Protein AF-A0A0G0N667-F1 (afdb_monomer_lite)

Radius of gyration: 18.75 Å; chains: 1; bounding box: 50×45×51 Å

Sequence (183 aa):
MKKSKLILIVFSSFTLFQFLLISKNQIPLSIDEAERYLSAKTINTNGNSLFPVPTFYLIPFSLSNNTIYQARIPQLLAGLFLLLTMWLLMQKMAGKILKEKLIFIYLALIIVISPWLQSLILFHLPETLSLIFFCLAIIILIKITEDSDNKKHWILLEISMLLFAFSSWPGLIVSFIFPIFIF

Secondary structure (DSSP, 8-state):
-HHHHHHHHHHHHHHHHHHHHHHHTTPPPPHHHHHHHHHHHHHHHHS--SS---GGGTHHHHHS---THHHHHHHHHHHHHHHHHHHHHHHHHS-SSHHHHHHHHHHHHHHHH-HHHHHHHHH-HHHHHHHHHHHHHHHHHHHHHH--TTHHHHHHHHHHHHHHHHHH-THHHHHHHGGGG--

pLDDT: mean 74.78, std 10.24, range [42.66, 93.25]

Organism: NCBI:txid1618551

Structure (mmCIF, N/CA/C/O backbone):
data_AF-A0A0G0N667-F1
#
_entry.id   AF-A0A0G0N667-F1
#
loop_
_atom_site.group_PDB
_atom_site.id
_atom_site.type_symbol
_atom_site.label_atom_id
_atom_site.label_alt_id
_atom_site.label_comp_id
_atom_site.label_asym_id
_atom_site.label_entity_id
_atom_site.label_seq_id
_atom_site.pdbx_PDB_ins_code
_atom_site.Cartn_x
_atom_site.Cartn_y
_atom_site.Cartn_z
_atom_site.occupancy
_atom_site.B_iso_or_equiv
_atom_site.auth_seq_id
_atom_site.auth_comp_id
_atom_site.auth_asym_id
_atom_site.auth_atom_id
_atom_site.pdbx_PDB_model_num
ATOM 1 N N . MET A 1 1 ? -11.903 -19.553 11.935 1.00 48.66 1 MET A N 1
ATOM 2 C CA . MET A 1 1 ? -10.494 -19.341 11.520 1.00 48.66 1 MET A CA 1
ATOM 3 C C . MET A 1 1 ? -10.126 -19.839 10.112 1.00 48.66 1 MET A C 1
ATOM 5 O O . MET A 1 1 ? -9.205 -19.267 9.552 1.00 48.66 1 MET A O 1
ATOM 9 N N . LYS A 1 2 ? -10.791 -20.837 9.492 1.00 55.47 2 LYS A N 1
ATOM 10 C CA . LYS A 1 2 ? -10.379 -21.357 8.159 1.00 55.47 2 LYS A CA 1
ATOM 11 C C . LYS A 1 2 ? -10.790 -20.500 6.939 1.00 55.47 2 LYS A C 1
ATOM 13 O O . LYS A 1 2 ? -10.027 -20.419 5.988 1.00 55.47 2 LYS A O 1
ATOM 18 N N . LYS A 1 3 ? -11.943 -19.816 6.967 1.00 56.75 3 LYS A N 1
ATOM 19 C CA . LYS A 1 3 ? -12.452 -19.048 5.805 1.00 56.75 3 LYS A CA 1
ATOM 20 C C . LYS A 1 3 ? -11.675 -17.754 5.517 1.00 56.75 3 LYS A C 1
ATOM 22 O O . LYS A 1 3 ? -11.521 -17.380 4.368 1.00 56.75 3 LYS A O 1
ATOM 27 N N . SER A 1 4 ? -11.150 -17.096 6.548 1.00 56.06 4 SER A N 1
ATOM 28 C CA . SER A 1 4 ? -10.515 -15.780 6.420 1.00 56.06 4 SER A CA 1
ATOM 29 C C . SER A 1 4 ? -9.116 -15.853 5.780 1.00 56.06 4 SER A C 1
ATOM 31 O O . SER A 1 4 ? -8.760 -15.005 4.971 1.00 56.06 4 SER A O 1
ATOM 33 N N . LYS A 1 5 ? -8.356 -16.923 6.060 1.00 65.69 5 LYS A N 1
ATOM 34 C CA . LYS A 1 5 ? -7.072 -17.210 5.395 1.00 65.69 5 LYS A CA 1
ATOM 35 C C . LYS A 1 5 ? -7.247 -17.597 3.924 1.00 65.69 5 LYS A C 1
ATOM 37 O O . LYS A 1 5 ? -6.451 -17.178 3.097 1.00 65.69 5 LYS A O 1
ATOM 42 N N . LEU A 1 6 ? -8.292 -18.367 3.604 1.00 68.88 6 LEU A N 1
ATOM 43 C CA . LEU A 1 6 ? -8.607 -18.759 2.226 1.00 68.88 6 LEU A CA 1
ATOM 44 C C . LEU A 1 6 ? -8.848 -17.526 1.346 1.00 68.88 6 LEU A C 1
ATOM 46 O O . LEU A 1 6 ? -8.341 -17.451 0.238 1.00 68.88 6 LEU A O 1
ATOM 50 N N . ILE A 1 7 ? -9.576 -16.546 1.878 1.00 66.25 7 ILE A N 1
ATOM 51 C CA . ILE A 1 7 ? -9.898 -15.296 1.192 1.00 66.25 7 ILE A CA 1
ATOM 52 C C . ILE A 1 7 ? -8.625 -14.501 0.867 1.00 66.25 7 ILE A C 1
ATOM 54 O O . ILE A 1 7 ? -8.430 -14.126 -0.283 1.00 66.25 7 ILE A O 1
ATOM 58 N N . LEU A 1 8 ? -7.709 -14.346 1.831 1.00 66.88 8 LEU A N 1
ATOM 59 C CA . LEU A 1 8 ? -6.407 -13.709 1.592 1.00 66.88 8 LEU A CA 1
ATOM 60 C C . LEU A 1 8 ? -5.617 -14.427 0.481 1.00 66.88 8 LEU A C 1
ATOM 62 O O . LEU A 1 8 ? -5.100 -13.775 -0.417 1.00 66.88 8 LEU A O 1
ATOM 66 N N . ILE A 1 9 ? -5.572 -15.765 0.504 1.00 75.12 9 ILE A N 1
ATOM 67 C CA . ILE A 1 9 ? -4.860 -16.574 -0.502 1.00 75.12 9 ILE A CA 1
ATOM 68 C C . ILE A 1 9 ? -5.478 -16.403 -1.897 1.00 75.12 9 ILE A C 1
ATOM 70 O O . ILE A 1 9 ? -4.755 -16.212 -2.878 1.00 75.12 9 ILE A O 1
ATOM 74 N N . VAL A 1 10 ? -6.809 -16.446 -2.003 1.00 72.38 10 VAL A N 1
ATOM 75 C CA . VAL A 1 10 ? -7.524 -16.236 -3.273 1.00 72.38 10 VAL A CA 1
ATOM 76 C C . VAL A 1 10 ? -7.261 -14.827 -3.813 1.00 72.38 10 VAL A C 1
ATOM 78 O O . VAL A 1 10 ? -7.052 -14.659 -5.011 1.00 72.38 10 VAL A O 1
ATOM 81 N N . PHE A 1 11 ? -7.168 -13.816 -2.950 1.00 69.94 11 PHE A N 1
ATOM 82 C CA . PHE A 1 11 ? -6.841 -12.463 -3.397 1.00 69.94 11 PHE A CA 1
ATOM 83 C C . PHE A 1 11 ? -5.397 -12.295 -3.828 1.00 69.94 11 PHE A C 1
ATOM 85 O O . PHE A 1 11 ? -5.160 -11.749 -4.901 1.00 69.94 11 PHE A O 1
ATOM 92 N N . SER A 1 12 ? -4.441 -12.770 -3.029 1.00 69.44 12 SER A N 1
ATOM 93 C CA . SER A 1 12 ? -3.024 -12.694 -3.385 1.00 69.44 12 SER A CA 1
ATOM 94 C C . SER A 1 12 ? -2.738 -13.437 -4.689 1.00 69.44 12 SER A C 1
ATOM 96 O O . SER A 1 12 ? -1.915 -12.992 -5.481 1.00 69.44 12 SER A O 1
ATOM 98 N N . SER A 1 13 ? -3.437 -14.546 -4.946 1.00 73.00 13 SER A N 1
ATOM 99 C CA . SER A 1 13 ? -3.327 -15.264 -6.220 1.00 73.00 13 SER A CA 1
ATOM 100 C C . SER A 1 13 ? -3.997 -14.522 -7.379 1.00 73.00 13 SER A C 1
ATOM 102 O O . SER A 1 13 ? -3.418 -14.479 -8.461 1.00 73.00 13 SER A O 1
ATOM 104 N N . PHE A 1 14 ? -5.150 -13.876 -7.172 1.00 75.25 14 PHE A N 1
ATOM 105 C CA . PHE A 1 14 ? -5.792 -13.054 -8.203 1.00 75.25 14 PHE A CA 1
ATOM 106 C C . PHE A 1 14 ? -4.948 -11.830 -8.587 1.00 75.25 14 PHE A C 1
ATOM 108 O O . PHE A 1 14 ? -4.744 -11.583 -9.775 1.00 75.25 14 PHE A O 1
ATOM 115 N N . THR A 1 15 ? -4.402 -11.090 -7.616 1.00 68.31 15 THR A N 1
ATOM 116 C CA . THR A 1 15 ? -3.518 -9.947 -7.901 1.00 68.31 15 THR A CA 1
ATOM 117 C C . THR A 1 15 ? -2.225 -10.382 -8.574 1.00 68.31 15 THR A C 1
ATOM 119 O O . THR A 1 15 ? -1.786 -9.733 -9.521 1.00 68.31 15 THR A O 1
ATOM 122 N N . LEU A 1 16 ? -1.649 -11.510 -8.155 1.00 73.94 16 LEU A N 1
ATOM 123 C CA . LEU A 1 16 ? -0.480 -12.088 -8.811 1.00 73.94 16 LEU A CA 1
ATOM 124 C C . LEU A 1 16 ? -0.794 -12.512 -10.254 1.00 73.94 16 LEU A C 1
ATOM 126 O O . LEU A 1 16 ? 0.003 -12.257 -11.151 1.00 73.94 16 LEU A O 1
ATOM 130 N N . PHE A 1 17 ? -1.968 -13.091 -10.510 1.00 74.19 17 PHE A N 1
ATOM 131 C CA . PHE A 1 17 ? -2.396 -13.446 -11.862 1.00 74.19 17 PHE A CA 1
ATOM 132 C C . PHE A 1 17 ? -2.595 -12.211 -12.754 1.00 74.19 17 PHE A C 1
ATOM 134 O O . PHE A 1 17 ? -2.103 -12.188 -13.881 1.00 74.19 17 PHE A O 1
ATOM 141 N N . GLN A 1 18 ? -3.235 -11.156 -12.240 1.00 67.62 18 GLN A N 1
ATOM 142 C CA . GLN A 1 18 ? -3.375 -9.876 -12.947 1.00 67.62 18 GLN A CA 1
ATOM 143 C C . GLN A 1 18 ? -2.013 -9.244 -13.247 1.00 67.62 18 GLN A C 1
ATOM 145 O O . GLN A 1 18 ? -1.753 -8.835 -14.376 1.00 67.62 18 GLN A O 1
ATOM 150 N N . PHE A 1 19 ? -1.103 -9.239 -12.272 1.00 70.06 19 PHE A N 1
ATOM 151 C CA . PHE A 1 19 ? 0.265 -8.767 -12.462 1.00 70.06 19 PHE A CA 1
ATOM 152 C C . PHE A 1 19 ? 0.999 -9.545 -13.558 1.00 70.06 19 PHE A C 1
ATOM 154 O O . PHE A 1 19 ? 1.661 -8.943 -14.405 1.00 70.06 19 PHE A O 1
ATOM 161 N N . LEU A 1 20 ? 0.869 -10.875 -13.575 1.00 70.19 20 LEU A N 1
ATOM 162 C CA . LEU A 1 20 ? 1.474 -11.723 -14.602 1.00 70.19 20 LEU A CA 1
ATOM 163 C C . LEU A 1 20 ? 0.880 -11.454 -15.989 1.00 70.19 20 LEU A C 1
ATOM 165 O O . LEU A 1 20 ? 1.634 -11.418 -16.960 1.00 70.19 20 LEU A O 1
ATOM 169 N N . LEU A 1 21 ? -0.433 -11.224 -16.096 1.00 67.88 21 LEU A N 1
ATOM 170 C CA . LEU A 1 21 ? -1.088 -10.852 -17.356 1.00 67.88 21 LEU A CA 1
ATOM 171 C C . LEU A 1 21 ? -0.626 -9.481 -17.863 1.00 67.88 21 LEU A C 1
ATOM 173 O O . LEU A 1 21 ? -0.252 -9.351 -19.027 1.00 67.88 21 LEU A O 1
ATOM 177 N N . ILE A 1 22 ? -0.596 -8.477 -16.985 1.00 65.00 22 ILE A N 1
ATOM 178 C CA . ILE A 1 22 ? -0.124 -7.116 -17.287 1.00 65.00 22 ILE A CA 1
ATOM 179 C C . ILE A 1 22 ? 1.343 -7.122 -17.708 1.00 65.00 22 ILE A C 1
ATOM 181 O O . ILE A 1 22 ? 1.736 -6.418 -18.640 1.00 65.00 22 ILE A O 1
ATOM 185 N N . SER A 1 23 ? 2.144 -7.942 -17.033 1.00 61.12 23 SER A N 1
ATOM 186 C CA . SER A 1 23 ? 3.533 -8.177 -17.393 1.00 61.12 23 SER A CA 1
ATOM 187 C C . SER A 1 23 ? 3.597 -8.797 -18.792 1.00 61.12 23 SER A C 1
ATOM 189 O O . SER A 1 23 ? 4.114 -8.188 -19.720 1.00 61.12 23 SER A O 1
ATOM 191 N N . LYS A 1 24 ? 2.965 -9.948 -19.015 1.00 61.53 24 LYS A N 1
ATOM 192 C CA . LYS A 1 24 ? 3.046 -10.664 -20.296 1.00 61.53 24 LYS A CA 1
ATOM 193 C C . LYS A 1 24 ? 2.542 -9.850 -21.501 1.00 61.53 24 LYS A C 1
ATOM 195 O O . LYS A 1 24 ? 3.076 -10.021 -22.593 1.00 61.53 24 LYS A O 1
ATOM 200 N N . ASN A 1 25 ? 1.573 -8.957 -21.298 1.00 56.81 25 ASN A N 1
ATOM 201 C CA . ASN A 1 25 ? 0.984 -8.126 -22.352 1.00 56.81 25 ASN A CA 1
ATOM 202 C C . ASN A 1 25 ? 1.759 -6.832 -22.661 1.00 56.81 25 ASN A C 1
ATOM 204 O O . ASN A 1 25 ? 1.274 -6.040 -23.464 1.00 56.81 25 ASN A O 1
ATOM 208 N N . GLN A 1 26 ? 2.933 -6.602 -22.055 1.00 58.09 26 GLN A N 1
ATOM 209 C CA . GLN A 1 26 ? 3.774 -5.422 -22.316 1.00 58.09 26 GLN A CA 1
ATOM 210 C C . GLN A 1 26 ? 3.001 -4.095 -22.237 1.00 58.09 26 GLN A C 1
ATOM 212 O O . GLN A 1 26 ? 3.171 -3.222 -23.088 1.00 58.09 26 GLN A O 1
ATOM 217 N N . ILE A 1 27 ? 2.141 -3.931 -21.221 1.00 61.25 27 ILE A N 1
ATOM 218 C CA . ILE A 1 27 ? 1.446 -2.651 -21.024 1.00 61.25 27 ILE A CA 1
ATOM 219 C C . ILE A 1 27 ? 2.509 -1.547 -20.947 1.00 61.25 27 ILE A C 1
ATOM 221 O O . ILE A 1 27 ? 3.418 -1.684 -20.113 1.00 61.25 27 ILE A O 1
ATOM 225 N N . PRO A 1 28 ? 2.427 -0.506 -21.800 1.00 63.47 28 PRO A N 1
ATOM 226 C CA . PRO A 1 28 ? 3.440 0.535 -21.870 1.00 63.47 28 PRO A CA 1
ATOM 227 C C . PRO A 1 28 ? 3.667 1.134 -20.484 1.00 63.47 28 PRO A C 1
ATOM 229 O O . PRO A 1 28 ? 2.726 1.343 -19.719 1.00 63.47 28 PRO A O 1
ATOM 232 N N . LEU A 1 29 ? 4.940 1.337 -20.150 1.00 68.25 29 LEU A N 1
ATOM 233 C CA . LEU A 1 29 ? 5.329 2.018 -18.922 1.00 68.25 29 LEU A CA 1
ATOM 234 C C . LEU A 1 29 ? 4.813 3.456 -18.979 1.00 68.25 29 LEU A C 1
ATOM 236 O O . LEU A 1 29 ? 4.857 4.088 -20.040 1.00 68.25 29 LEU A O 1
ATOM 240 N N . SER A 1 30 ? 4.372 3.984 -17.841 1.00 71.81 30 SER A N 1
ATOM 241 C CA . SER A 1 30 ? 4.276 5.438 -17.711 1.00 71.81 30 SER A CA 1
ATOM 242 C C . SER A 1 30 ? 5.674 6.061 -17.839 1.00 71.81 30 SER A C 1
ATOM 244 O O . SER A 1 30 ? 6.691 5.376 -17.693 1.00 71.81 30 SER A O 1
ATOM 246 N N . ILE A 1 31 ? 5.736 7.364 -18.115 1.00 72.94 31 ILE A N 1
ATOM 247 C CA . ILE A 1 31 ? 7.012 8.090 -18.225 1.00 72.94 31 ILE A CA 1
ATOM 248 C C . ILE A 1 31 ? 7.830 7.904 -16.937 1.00 72.94 31 ILE A C 1
ATOM 250 O O . ILE A 1 31 ? 8.982 7.480 -16.998 1.00 72.94 31 ILE A O 1
ATOM 254 N N . ASP A 1 32 ? 7.194 8.064 -15.777 1.00 74.44 32 ASP A N 1
ATOM 255 C CA . ASP A 1 32 ? 7.820 7.872 -14.466 1.00 74.44 32 ASP A CA 1
ATOM 256 C C . ASP A 1 32 ? 8.333 6.437 -14.248 1.00 74.44 32 ASP A C 1
ATOM 258 O O . ASP A 1 32 ? 9.415 6.225 -13.695 1.00 74.44 32 ASP A O 1
ATOM 262 N N . GLU A 1 33 ? 7.570 5.423 -14.672 1.00 73.06 33 GLU A N 1
ATOM 263 C CA . GLU A 1 33 ? 7.995 4.021 -14.584 1.00 73.06 33 GLU A CA 1
ATOM 264 C C . GLU A 1 33 ? 9.207 3.746 -15.486 1.00 73.06 33 GLU A C 1
ATOM 266 O O . GLU A 1 33 ? 10.127 3.019 -15.093 1.00 73.06 33 GLU A O 1
ATOM 271 N N . ALA A 1 34 ? 9.232 4.344 -16.680 1.00 76.62 34 ALA A N 1
ATOM 272 C CA . ALA A 1 34 ? 10.335 4.221 -17.624 1.00 76.62 34 ALA A CA 1
ATOM 273 C C . ALA A 1 34 ? 11.607 4.909 -17.111 1.00 76.62 34 ALA A C 1
ATOM 275 O O . ALA A 1 34 ? 12.684 4.309 -17.166 1.00 76.62 34 ALA A O 1
ATOM 276 N N . GLU A 1 35 ? 11.496 6.113 -16.549 1.00 77.56 35 GLU A N 1
ATOM 277 C CA . GLU A 1 35 ? 12.622 6.827 -15.939 1.00 77.56 35 GLU A CA 1
ATOM 278 C C . GLU A 1 35 ? 13.229 6.040 -14.774 1.00 77.56 35 GLU A C 1
ATOM 280 O O . GLU A 1 35 ? 14.456 5.887 -14.694 1.00 77.56 35 GLU A O 1
ATOM 285 N N . ARG A 1 36 ? 12.386 5.462 -13.906 1.00 76.56 36 ARG A N 1
ATOM 286 C CA . ARG A 1 36 ? 12.833 4.605 -12.796 1.00 76.56 36 ARG A CA 1
ATOM 287 C C . ARG A 1 36 ? 13.489 3.322 -13.295 1.00 76.56 36 ARG A C 1
ATOM 289 O O . ARG A 1 36 ? 14.544 2.956 -12.780 1.00 76.56 36 ARG A O 1
ATOM 296 N N . TYR A 1 37 ? 12.917 2.662 -14.306 1.00 77.75 37 TYR A N 1
ATOM 297 C CA . TYR A 1 37 ? 13.509 1.471 -14.927 1.00 77.75 37 TYR A CA 1
ATOM 298 C C . TYR A 1 37 ? 14.895 1.771 -15.515 1.00 77.75 37 TYR A C 1
ATOM 300 O O . TYR A 1 37 ? 15.857 1.057 -15.227 1.00 77.75 37 TYR A O 1
ATOM 308 N N . LEU A 1 38 ? 15.016 2.834 -16.314 1.00 77.50 38 LEU A N 1
ATOM 309 C CA . LEU A 1 38 ? 16.273 3.212 -16.965 1.00 77.50 38 LEU A CA 1
ATOM 310 C C . LEU A 1 38 ? 17.339 3.609 -15.944 1.00 77.50 38 LEU A C 1
ATOM 312 O O . LEU A 1 38 ? 18.496 3.197 -16.059 1.00 77.50 38 LEU A O 1
ATOM 316 N N . SER A 1 39 ? 16.950 4.353 -14.915 1.00 80.56 39 SER A N 1
ATOM 317 C CA . SER A 1 39 ? 17.868 4.785 -13.865 1.00 80.56 39 SER A CA 1
ATOM 318 C C . SER A 1 39 ? 18.311 3.609 -12.979 1.00 80.56 39 SER A C 1
ATOM 320 O O . SER A 1 39 ? 19.493 3.485 -12.669 1.00 80.56 39 SER A O 1
ATOM 322 N N . ALA A 1 40 ? 17.412 2.674 -12.643 1.00 77.50 40 ALA A N 1
ATOM 323 C CA . ALA A 1 40 ? 17.763 1.461 -11.896 1.00 77.50 40 ALA A CA 1
ATOM 324 C C . ALA A 1 40 ? 18.701 0.547 -12.701 1.00 77.50 40 ALA A C 1
ATOM 326 O O . ALA A 1 40 ? 19.690 0.030 -12.177 1.00 77.50 40 ALA A O 1
ATOM 327 N N . LYS A 1 41 ? 18.419 0.392 -13.999 1.00 76.94 41 LYS A N 1
ATOM 328 C CA . LYS A 1 41 ? 19.238 -0.395 -14.924 1.00 76.94 41 LYS A CA 1
ATOM 329 C C . LYS A 1 41 ? 20.644 0.185 -15.071 1.00 76.94 41 LYS A C 1
ATOM 331 O O . LYS A 1 41 ? 21.606 -0.573 -15.027 1.00 76.94 41 LYS A O 1
ATOM 336 N N . THR A 1 42 ? 20.762 1.503 -15.229 1.00 78.44 42 THR A N 1
ATOM 337 C CA . THR A 1 42 ? 22.060 2.184 -15.383 1.00 78.44 42 THR A CA 1
ATOM 338 C C . THR A 1 42 ? 22.910 2.119 -14.117 1.00 78.44 42 THR A C 1
ATOM 340 O O . THR A 1 42 ? 24.110 1.884 -14.228 1.00 78.44 42 THR A O 1
ATOM 343 N N . ILE A 1 43 ? 22.312 2.205 -12.923 1.00 80.44 43 ILE A N 1
ATOM 344 C CA . ILE A 1 43 ? 23.037 1.970 -11.659 1.00 80.44 43 ILE A CA 1
ATOM 345 C C . ILE A 1 43 ? 23.567 0.539 -11.602 1.00 80.44 43 ILE A C 1
ATOM 347 O O . ILE A 1 43 ? 24.735 0.332 -11.284 1.00 80.44 43 ILE A O 1
ATOM 351 N N . ASN A 1 44 ? 22.732 -0.446 -11.939 1.00 75.31 44 ASN A N 1
ATOM 352 C CA . ASN A 1 44 ? 23.119 -1.854 -11.870 1.00 75.31 44 ASN A CA 1
ATOM 353 C C . ASN A 1 44 ? 24.247 -2.207 -12.859 1.00 75.31 44 ASN A C 1
ATOM 355 O O . ASN A 1 44 ? 25.054 -3.087 -12.575 1.00 75.31 44 ASN A O 1
ATOM 359 N N . THR A 1 45 ? 24.325 -1.531 -14.013 1.00 74.25 45 THR A N 1
ATOM 360 C CA . THR A 1 45 ? 25.375 -1.791 -15.014 1.00 74.25 45 THR A CA 1
ATOM 361 C C . THR A 1 45 ? 26.620 -0.920 -14.843 1.00 74.25 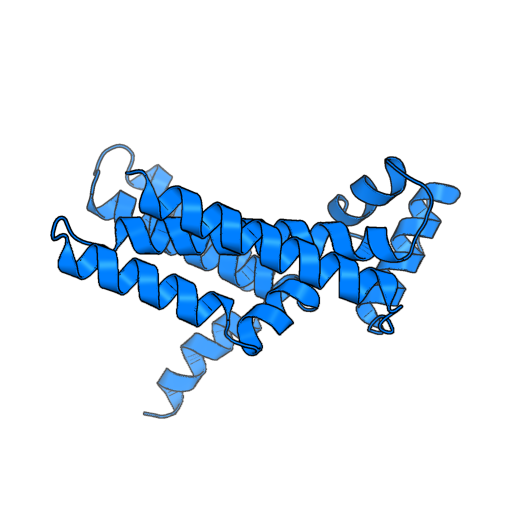45 THR A C 1
ATOM 363 O O . THR A 1 45 ? 27.724 -1.406 -15.071 1.00 74.25 45 THR A O 1
ATOM 366 N N . ASN A 1 46 ? 26.465 0.355 -14.469 1.00 76.19 46 ASN A N 1
ATOM 367 C CA . ASN A 1 46 ? 27.529 1.365 -14.558 1.00 76.19 46 ASN A CA 1
ATOM 368 C C . ASN A 1 46 ? 27.861 2.027 -13.208 1.00 76.19 46 ASN A C 1
ATOM 370 O O . ASN A 1 46 ? 28.729 2.895 -13.160 1.00 76.19 46 ASN A O 1
ATOM 374 N N . GLY A 1 47 ? 27.156 1.683 -12.126 1.00 71.62 47 GLY A N 1
ATOM 375 C CA . GLY A 1 47 ? 27.349 2.259 -10.790 1.00 71.62 47 GLY A CA 1
ATOM 376 C C . GLY A 1 47 ? 26.811 3.684 -10.601 1.00 71.62 47 GLY A C 1
ATOM 377 O O . GLY A 1 47 ? 26.692 4.125 -9.463 1.00 71.62 47 GLY A O 1
ATOM 378 N N . ASN A 1 48 ? 26.427 4.376 -11.680 1.00 72.81 48 ASN A N 1
ATOM 379 C CA . ASN A 1 48 ? 25.944 5.760 -11.668 1.00 72.81 48 ASN A CA 1
ATOM 380 C C . ASN A 1 48 ? 24.607 5.894 -12.422 1.00 72.81 48 ASN A C 1
ATOM 382 O O . ASN A 1 48 ? 24.428 5.290 -13.482 1.00 72.81 48 ASN A O 1
ATOM 386 N N . SER A 1 49 ? 23.698 6.737 -11.916 1.00 68.38 49 SER A N 1
ATOM 387 C CA . SER A 1 49 ? 22.471 7.163 -12.611 1.00 68.38 49 SER A CA 1
ATOM 388 C C . SER A 1 49 ? 22.468 8.657 -12.922 1.00 68.38 49 SER A C 1
ATOM 390 O O . SER A 1 49 ? 23.100 9.459 -12.241 1.00 68.38 49 SER A O 1
ATOM 392 N N . LEU A 1 50 ? 21.671 9.026 -13.927 1.00 63.75 50 LEU A N 1
ATOM 393 C CA . LEU A 1 50 ? 21.304 10.415 -14.226 1.00 63.75 50 LEU A CA 1
ATOM 394 C C . LEU A 1 50 ? 20.255 10.975 -13.249 1.00 63.75 50 LEU A C 1
ATOM 396 O O . LEU A 1 50 ? 20.217 12.180 -13.025 1.00 63.75 50 LEU A O 1
ATOM 400 N N . PHE A 1 51 ? 19.433 10.106 -12.650 1.00 66.06 51 PHE A N 1
ATOM 401 C CA . PHE A 1 51 ? 18.365 10.483 -11.723 1.00 66.06 51 PHE A CA 1
ATOM 402 C C . PHE A 1 51 ? 18.414 9.650 -10.434 1.00 66.06 51 PHE A C 1
ATOM 404 O O . PHE A 1 51 ? 18.825 8.484 -10.468 1.00 66.06 51 PHE A O 1
ATOM 411 N N . PRO A 1 52 ? 18.000 10.208 -9.283 1.00 69.69 52 PRO A N 1
ATOM 412 C CA . PRO A 1 52 ? 17.941 9.459 -8.035 1.00 69.69 52 PRO A CA 1
ATOM 413 C C . PRO A 1 52 ? 16.894 8.342 -8.125 1.00 69.69 52 PRO A C 1
ATOM 415 O O . PRO A 1 52 ? 15.733 8.579 -8.455 1.00 69.69 52 PRO A O 1
ATOM 418 N N . VAL A 1 53 ? 17.303 7.115 -7.792 1.00 71.06 53 VAL A N 1
ATOM 419 C CA . VAL A 1 53 ? 16.418 5.945 -7.729 1.00 71.06 53 VAL A CA 1
ATOM 420 C C . VAL A 1 53 ? 16.364 5.438 -6.298 1.00 71.06 53 VAL A C 1
ATOM 422 O O . VAL A 1 53 ? 17.419 5.210 -5.702 1.00 71.06 53 VAL A O 1
ATOM 425 N N . PRO A 1 54 ? 15.167 5.211 -5.732 1.00 70.12 54 PRO A N 1
ATOM 426 C CA . PRO A 1 54 ? 15.065 4.597 -4.420 1.00 70.12 54 PRO A CA 1
ATOM 427 C C . PRO A 1 54 ? 15.710 3.207 -4.409 1.00 70.12 54 PRO A C 1
ATOM 429 O O . PRO A 1 54 ? 15.478 2.393 -5.303 1.00 70.12 54 PRO A O 1
ATOM 432 N N . THR A 1 55 ? 16.470 2.893 -3.363 1.00 70.62 55 THR A N 1
ATOM 433 C CA . THR A 1 55 ? 17.226 1.634 -3.232 1.00 70.62 55 THR A CA 1
ATOM 434 C C . THR A 1 55 ? 16.365 0.383 -3.392 1.00 70.62 55 THR A C 1
ATOM 436 O O . THR A 1 55 ? 16.825 -0.621 -3.928 1.00 70.62 55 THR A O 1
ATOM 439 N N . PHE A 1 56 ? 15.092 0.432 -2.999 1.00 72.06 56 PHE A N 1
ATOM 440 C CA . PHE A 1 56 ? 14.179 -0.703 -3.140 1.00 72.06 56 PHE A CA 1
ATOM 441 C C . PHE A 1 56 ? 13.799 -1.022 -4.599 1.00 72.06 56 PHE A C 1
ATOM 443 O O . PHE A 1 56 ? 13.361 -2.137 -4.871 1.00 72.06 56 PHE A O 1
ATOM 450 N N . TYR A 1 57 ? 14.006 -0.097 -5.544 1.00 72.00 57 TYR A N 1
ATOM 451 C CA . TYR A 1 57 ? 13.920 -0.380 -6.981 1.00 72.00 57 TYR A CA 1
ATOM 452 C C . TYR A 1 57 ? 15.187 -1.042 -7.533 1.00 72.00 57 TYR A C 1
ATOM 454 O O . TYR A 1 57 ? 15.127 -1.599 -8.620 1.00 72.00 57 TYR A O 1
ATOM 462 N N . LEU A 1 58 ? 16.313 -1.023 -6.812 1.00 73.94 58 LEU A N 1
ATOM 463 C CA . LEU A 1 58 ? 17.567 -1.648 -7.252 1.00 73.94 58 LEU A CA 1
ATOM 464 C C . LEU A 1 58 ? 17.619 -3.143 -6.917 1.00 73.94 58 LEU A C 1
ATOM 466 O O . LEU A 1 58 ? 18.151 -3.932 -7.693 1.00 73.94 58 LEU A O 1
ATOM 470 N N . ILE A 1 59 ? 17.017 -3.542 -5.792 1.00 76.06 59 ILE A N 1
ATOM 471 C CA . ILE A 1 59 ? 17.013 -4.932 -5.303 1.00 76.06 59 ILE A CA 1
ATOM 472 C C . ILE A 1 59 ? 16.475 -5.921 -6.357 1.00 76.06 59 ILE A C 1
ATOM 474 O O . ILE A 1 59 ? 17.106 -6.950 -6.584 1.00 76.06 59 ILE A O 1
ATOM 478 N N . PRO A 1 60 ? 15.354 -5.655 -7.057 1.00 74.75 60 PRO A N 1
ATOM 479 C CA . PRO A 1 60 ? 14.855 -6.589 -8.061 1.00 74.75 60 PRO A CA 1
ATOM 480 C C . PRO A 1 60 ? 15.789 -6.752 -9.268 1.00 74.75 60 PRO A C 1
ATOM 482 O O . PRO A 1 60 ? 15.801 -7.822 -9.876 1.00 74.75 60 PRO A O 1
ATOM 485 N N . PHE A 1 61 ? 16.564 -5.716 -9.609 1.00 72.12 61 PHE A N 1
ATOM 486 C CA . PHE A 1 61 ? 17.487 -5.706 -10.750 1.00 72.12 61 PHE A CA 1
ATOM 487 C C . PHE A 1 61 ? 18.813 -6.406 -10.436 1.00 72.12 61 PHE A C 1
ATOM 489 O O . PHE A 1 61 ? 19.438 -6.942 -11.346 1.00 72.12 61 PHE A O 1
ATOM 496 N N . SER A 1 62 ? 19.229 -6.470 -9.168 1.00 72.56 62 SER A N 1
ATOM 497 C CA . SER A 1 62 ? 20.411 -7.247 -8.769 1.00 72.56 62 SER A CA 1
ATOM 498 C C . SER A 1 62 ? 20.150 -8.759 -8.702 1.00 72.56 62 SER A C 1
ATOM 500 O O . SER A 1 62 ? 21.091 -9.547 -8.754 1.00 72.56 62 SER A O 1
ATOM 502 N N . LEU A 1 63 ? 18.882 -9.179 -8.607 1.00 73.69 63 LEU A N 1
ATOM 503 C CA . LEU A 1 63 ? 18.479 -10.583 -8.436 1.00 73.69 63 LEU A CA 1
ATOM 504 C C . LEU A 1 63 ? 18.218 -11.344 -9.750 1.00 73.69 63 LEU A C 1
ATOM 506 O O . LEU A 1 63 ? 18.158 -12.571 -9.738 1.00 73.69 63 LEU A O 1
ATOM 510 N N . SER A 1 64 ? 17.994 -10.658 -10.873 1.00 68.19 64 SER A N 1
ATOM 511 C CA . SER A 1 64 ? 17.561 -11.282 -12.136 1.00 68.19 64 SER A CA 1
ATOM 512 C C . SER A 1 64 ? 17.918 -10.406 -13.345 1.00 68.19 64 SER A C 1
ATOM 514 O O . SER A 1 64 ? 18.211 -9.222 -13.195 1.00 68.19 64 SER A O 1
ATOM 516 N N . ASN A 1 65 ? 17.836 -10.954 -14.561 1.00 64.12 65 ASN A N 1
ATOM 517 C CA . ASN A 1 65 ? 18.049 -10.202 -15.799 1.00 64.12 65 ASN A CA 1
ATOM 518 C C . ASN A 1 65 ? 17.118 -8.980 -15.921 1.00 64.12 65 ASN A C 1
ATOM 520 O O . ASN A 1 65 ? 15.916 -9.096 -15.670 1.00 64.12 65 ASN A O 1
ATOM 524 N N . ASN A 1 66 ? 17.702 -7.862 -16.388 1.00 64.81 66 ASN A N 1
ATOM 525 C CA . ASN A 1 66 ? 17.161 -6.498 -16.556 1.00 64.81 66 ASN A CA 1
ATOM 526 C C . ASN A 1 66 ? 15.880 -6.402 -17.418 1.00 64.81 66 ASN A C 1
ATOM 528 O O . ASN A 1 66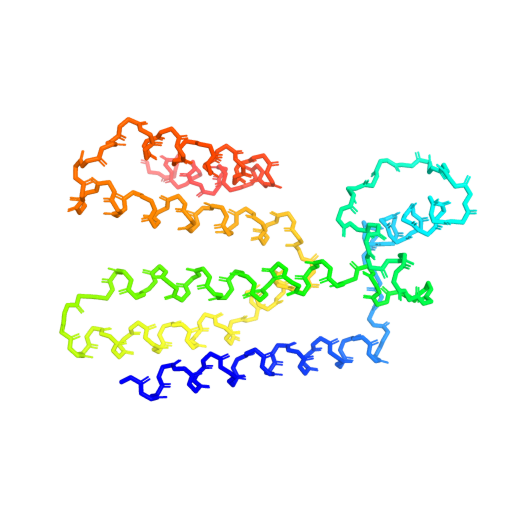 ? 15.863 -5.768 -18.481 1.00 64.81 66 ASN A O 1
ATOM 532 N N . THR A 1 67 ? 14.791 -7.015 -16.971 1.00 70.94 67 THR A N 1
ATOM 533 C CA . THR A 1 67 ? 13.488 -6.979 -17.640 1.00 70.94 67 THR A CA 1
ATOM 534 C C . THR A 1 67 ? 12.638 -5.841 -17.097 1.00 70.94 67 THR A C 1
ATOM 536 O O . THR A 1 67 ? 12.714 -5.484 -15.925 1.00 70.94 67 THR A O 1
ATOM 539 N N . ILE A 1 68 ? 11.782 -5.283 -17.954 1.00 68.62 68 ILE A N 1
ATOM 540 C CA . ILE A 1 68 ? 10.843 -4.210 -17.592 1.00 68.62 68 ILE A CA 1
ATOM 541 C C . ILE A 1 68 ? 9.959 -4.608 -16.391 1.00 68.62 68 ILE A C 1
ATOM 543 O O . ILE A 1 68 ? 9.583 -3.767 -15.579 1.00 68.62 68 ILE A O 1
ATOM 547 N N . TYR A 1 69 ? 9.708 -5.906 -16.207 1.00 71.06 69 TYR A N 1
ATOM 548 C CA . TYR A 1 69 ? 8.936 -6.452 -15.089 1.00 71.06 69 TYR A CA 1
ATOM 549 C C . TYR A 1 69 ? 9.547 -6.183 -13.718 1.00 71.06 69 TYR A C 1
ATOM 551 O O . TYR A 1 69 ? 8.809 -6.048 -12.744 1.00 71.06 69 TYR A O 1
ATOM 559 N N . GLN A 1 70 ? 10.871 -6.048 -13.627 1.00 73.31 70 GLN A N 1
ATOM 560 C CA . GLN A 1 70 ? 11.545 -5.781 -12.357 1.00 73.31 70 GLN A CA 1
ATOM 561 C C . GLN A 1 70 ? 11.187 -4.414 -11.781 1.00 73.31 70 GLN A C 1
ATOM 563 O O . GLN A 1 70 ? 11.081 -4.284 -10.563 1.00 73.31 70 GLN A O 1
ATOM 568 N N . ALA A 1 71 ? 10.904 -3.427 -12.637 1.00 72.00 71 ALA A N 1
ATOM 569 C CA . ALA A 1 71 ? 10.435 -2.118 -12.194 1.00 72.00 71 ALA A CA 1
ATOM 570 C C . ALA A 1 71 ? 9.058 -2.192 -11.514 1.00 72.00 71 ALA A C 1
ATOM 572 O O . ALA A 1 71 ? 8.752 -1.366 -10.663 1.00 72.00 71 ALA A O 1
ATOM 573 N N . ARG A 1 72 ? 8.243 -3.207 -11.827 1.00 76.25 72 ARG A N 1
ATOM 574 C CA . ARG A 1 72 ? 6.904 -3.375 -11.246 1.00 76.25 72 ARG A CA 1
ATOM 575 C C . ARG A 1 72 ? 6.878 -4.282 -10.010 1.00 76.25 72 ARG A C 1
ATOM 577 O O . ARG A 1 72 ? 5.861 -4.348 -9.327 1.00 76.25 72 ARG A O 1
ATOM 584 N N . ILE A 1 73 ? 7.982 -4.955 -9.669 1.00 79.56 73 ILE A N 1
ATOM 585 C CA . ILE A 1 73 ? 8.055 -5.820 -8.476 1.00 79.56 73 ILE A CA 1
ATOM 586 C C . ILE A 1 73 ? 7.837 -5.031 -7.173 1.00 79.56 73 ILE A C 1
ATOM 588 O O . ILE A 1 73 ? 7.018 -5.472 -6.365 1.00 79.56 73 ILE A O 1
ATOM 592 N N . PRO A 1 74 ? 8.484 -3.869 -6.942 1.00 81.44 74 PRO A N 1
ATOM 593 C CA . PRO A 1 74 ? 8.230 -3.081 -5.738 1.00 81.44 74 PRO A CA 1
ATOM 594 C C . PRO A 1 74 ? 6.766 -2.653 -5.615 1.00 81.44 74 PRO A C 1
ATOM 596 O O . PRO A 1 74 ? 6.206 -2.692 -4.524 1.00 81.44 74 PRO A O 1
ATOM 599 N N . GLN A 1 75 ? 6.137 -2.321 -6.746 1.00 81.94 75 GLN A N 1
ATOM 600 C CA . GLN A 1 75 ? 4.723 -1.968 -6.830 1.00 81.94 75 GLN A CA 1
ATOM 601 C C . GLN A 1 75 ? 3.816 -3.134 -6.431 1.00 81.94 75 GLN A C 1
ATOM 603 O O . GLN A 1 75 ? 2.938 -2.976 -5.585 1.00 81.94 75 GLN A O 1
ATOM 608 N N . LEU A 1 76 ? 4.079 -4.330 -6.961 1.00 79.88 76 LEU A N 1
ATOM 609 C CA . LEU A 1 76 ? 3.348 -5.538 -6.584 1.00 79.88 76 LEU A CA 1
ATOM 610 C C . LEU A 1 76 ? 3.487 -5.848 -5.090 1.00 79.88 76 LEU A C 1
ATOM 612 O O . LEU A 1 76 ? 2.496 -6.150 -4.426 1.00 79.88 76 LEU A O 1
ATOM 616 N N . LEU A 1 77 ? 4.711 -5.782 -4.559 1.00 84.31 77 LEU A N 1
ATOM 617 C CA . LEU A 1 77 ? 4.980 -6.048 -3.146 1.00 84.31 77 LEU A CA 1
ATOM 618 C C . LEU A 1 77 ? 4.276 -5.032 -2.245 1.00 84.31 77 LEU A C 1
ATOM 620 O O . LEU A 1 77 ? 3.655 -5.430 -1.259 1.00 84.31 77 LEU A O 1
ATOM 624 N N . ALA A 1 78 ? 4.314 -3.748 -2.608 1.00 84.81 78 ALA A N 1
ATOM 625 C CA . ALA A 1 78 ? 3.565 -2.708 -1.917 1.00 84.81 78 ALA A CA 1
ATOM 626 C C . ALA A 1 78 ? 2.060 -2.998 -1.972 1.00 84.81 78 ALA A C 1
ATOM 628 O O . ALA A 1 78 ? 1.402 -3.000 -0.939 1.00 84.81 78 ALA A O 1
ATOM 629 N N . GLY A 1 79 ? 1.516 -3.353 -3.133 1.00 83.62 79 GLY A N 1
ATOM 630 C CA . GLY A 1 79 ? 0.106 -3.706 -3.261 1.00 83.62 79 GLY A CA 1
ATOM 631 C C . GLY A 1 79 ? -0.317 -4.896 -2.398 1.00 83.62 79 GLY A C 1
ATOM 632 O O . GLY A 1 79 ? -1.327 -4.831 -1.701 1.00 83.62 79 GLY A O 1
ATOM 633 N N . LEU A 1 80 ? 0.477 -5.969 -2.372 1.00 84.12 80 LEU A N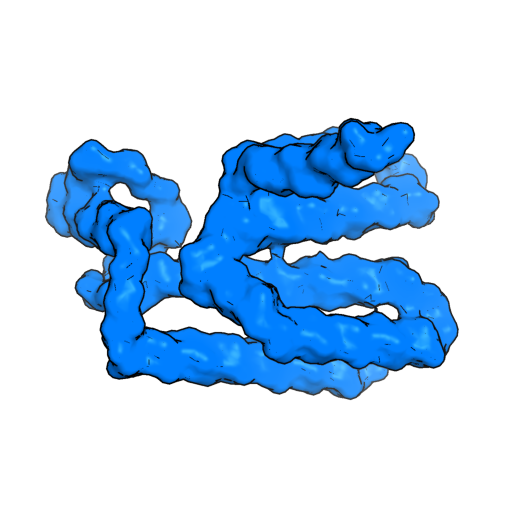 1
ATOM 634 C CA . LEU A 1 80 ? 0.236 -7.115 -1.487 1.00 84.12 80 LEU A CA 1
ATOM 635 C C . LEU A 1 80 ? 0.309 -6.720 -0.008 1.00 84.12 80 LEU A C 1
ATOM 637 O O . LEU A 1 80 ? -0.500 -7.186 0.798 1.00 84.12 80 LEU A O 1
ATOM 641 N N . PHE A 1 81 ? 1.251 -5.847 0.347 1.00 87.25 81 PHE A N 1
ATOM 642 C CA . PHE A 1 81 ? 1.376 -5.341 1.705 1.00 87.25 81 PHE A CA 1
ATOM 643 C C . PHE A 1 81 ? 0.191 -4.448 2.093 1.00 87.25 81 PHE A C 1
ATOM 645 O O . PHE A 1 81 ? -0.328 -4.601 3.195 1.00 87.25 81 PHE A O 1
ATOM 652 N N . LEU A 1 82 ? -0.306 -3.605 1.183 1.00 86.38 82 LEU A N 1
ATOM 653 C CA . LEU A 1 82 ? -1.522 -2.811 1.378 1.00 86.38 82 LEU A CA 1
ATOM 654 C C . LEU A 1 82 ? -2.734 -3.706 1.646 1.00 86.38 82 LEU A C 1
ATOM 656 O O . LEU A 1 82 ? -3.490 -3.470 2.584 1.00 86.38 82 LEU A O 1
ATOM 660 N N . LEU A 1 83 ? -2.906 -4.774 0.867 1.00 83.31 83 LEU A N 1
ATOM 661 C CA . LEU A 1 83 ? -3.995 -5.725 1.097 1.00 83.31 83 LEU A CA 1
ATOM 662 C C . LEU A 1 83 ? -3.912 -6.362 2.485 1.00 83.31 83 LEU A C 1
ATOM 664 O O . LEU A 1 83 ? -4.927 -6.493 3.173 1.00 83.31 83 LEU A O 1
ATOM 668 N N . LEU A 1 84 ? -2.704 -6.730 2.914 1.00 84.81 84 LEU A N 1
ATOM 669 C CA . LEU A 1 84 ? -2.473 -7.285 4.240 1.00 84.81 84 LEU A CA 1
ATOM 670 C C . LEU A 1 84 ? -2.768 -6.263 5.350 1.00 84.81 84 LEU A C 1
ATOM 672 O O . LEU A 1 84 ? -3.405 -6.621 6.342 1.00 84.81 84 LEU A O 1
ATOM 676 N N . THR A 1 85 ? -2.334 -5.009 5.204 1.00 86.31 85 THR A N 1
ATOM 677 C CA . THR A 1 85 ? -2.556 -3.965 6.216 1.00 86.31 85 THR A CA 1
ATOM 678 C C . THR A 1 85 ? -4.021 -3.558 6.301 1.00 86.31 85 THR A C 1
ATOM 680 O O . THR A 1 85 ? -4.549 -3.480 7.410 1.00 86.31 85 THR A O 1
ATOM 683 N N . MET A 1 86 ? -4.716 -3.395 5.172 1.00 84.12 86 MET A N 1
ATOM 684 C CA . MET A 1 86 ? -6.163 -3.152 5.158 1.00 84.12 86 MET A CA 1
ATOM 685 C C . MET A 1 86 ? -6.916 -4.298 5.829 1.00 84.12 86 MET A C 1
ATOM 687 O O . MET A 1 86 ? -7.782 -4.075 6.672 1.00 84.12 86 MET A O 1
ATOM 691 N N . TRP A 1 87 ? -6.543 -5.537 5.522 1.00 80.06 87 TRP A N 1
ATOM 692 C CA . TRP A 1 87 ? -7.127 -6.709 6.157 1.00 80.06 87 TRP A CA 1
ATOM 693 C C . TRP A 1 87 ? -6.920 -6.727 7.680 1.00 80.06 87 TRP A C 1
ATOM 695 O O . TRP A 1 87 ? -7.862 -7.001 8.427 1.00 80.06 87 TRP A O 1
ATOM 705 N N . LEU A 1 88 ? -5.713 -6.410 8.159 1.00 84.12 88 LEU A N 1
ATOM 706 C CA . LEU A 1 88 ? -5.419 -6.301 9.593 1.00 84.12 88 LEU A CA 1
ATOM 707 C C . LEU A 1 88 ? -6.230 -5.188 10.264 1.00 84.12 88 LEU A C 1
ATOM 709 O O . LEU A 1 88 ? -6.790 -5.407 11.340 1.00 84.12 88 LEU A O 1
ATOM 713 N N . LEU A 1 89 ? -6.331 -4.023 9.622 1.00 84.19 89 LEU A N 1
ATOM 714 C CA . LEU A 1 89 ? -7.131 -2.902 10.107 1.00 84.19 89 LEU A CA 1
ATOM 715 C C . LEU A 1 89 ? -8.603 -3.307 10.254 1.00 84.19 89 LEU A C 1
ATOM 717 O O . LEU A 1 89 ? -9.202 -3.113 11.310 1.00 84.19 89 LEU A O 1
ATOM 721 N N . MET A 1 90 ? -9.162 -3.955 9.233 1.00 79.38 90 MET A N 1
ATOM 722 C CA . MET A 1 90 ? -10.539 -4.449 9.258 1.00 79.38 90 MET A CA 1
ATOM 723 C C . MET A 1 90 ? -10.764 -5.494 10.349 1.00 79.38 90 MET A C 1
ATOM 725 O O . MET A 1 90 ? -11.819 -5.498 10.973 1.00 79.38 90 MET A O 1
ATOM 729 N N . GLN A 1 91 ? -9.784 -6.359 10.625 1.00 77.25 91 GLN A N 1
ATOM 730 C CA . GLN A 1 91 ? -9.882 -7.296 11.747 1.00 77.25 91 GLN A CA 1
ATOM 731 C C . GLN A 1 91 ? -9.882 -6.603 13.108 1.00 77.25 91 GLN A C 1
ATOM 733 O O . GLN A 1 91 ? -10.578 -7.078 14.003 1.00 77.25 91 GLN A O 1
ATOM 738 N N . LYS A 1 92 ? -9.118 -5.517 13.267 1.00 78.38 92 LYS A N 1
ATOM 739 C CA . LYS A 1 92 ? -9.116 -4.719 14.499 1.00 78.38 92 LYS A CA 1
ATOM 740 C C . LYS A 1 92 ? -10.412 -3.935 14.690 1.00 78.38 92 LYS A C 1
ATOM 742 O O . LYS A 1 92 ? -10.885 -3.820 15.812 1.00 78.38 92 LYS A O 1
ATOM 747 N N . MET A 1 93 ? -10.990 -3.421 13.607 1.00 75.19 93 MET A N 1
ATOM 748 C CA . MET A 1 93 ? -12.268 -2.705 13.656 1.00 75.19 93 MET A CA 1
ATOM 749 C C . MET A 1 93 ? -13.475 -3.638 13.795 1.00 75.19 93 MET A C 1
ATOM 751 O O . MET A 1 93 ? -14.503 -3.239 14.338 1.00 75.19 93 MET A O 1
ATOM 755 N N . ALA A 1 94 ? -13.371 -4.878 13.312 1.00 72.31 94 ALA A N 1
ATOM 756 C CA .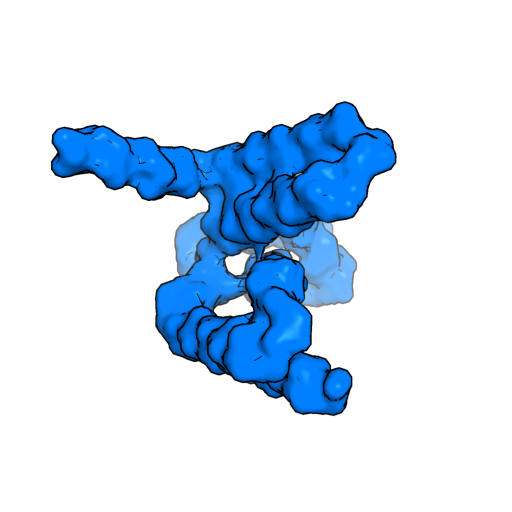 ALA A 1 94 ? -14.411 -5.875 13.492 1.00 72.31 94 ALA A CA 1
ATOM 757 C C . ALA A 1 94 ? -14.535 -6.236 14.975 1.00 72.31 94 ALA A C 1
ATOM 759 O O . ALA A 1 94 ? -13.665 -6.904 15.539 1.00 72.31 94 ALA A O 1
ATOM 760 N N . GLY A 1 95 ? -15.646 -5.839 15.596 1.00 63.41 95 GLY A N 1
ATOM 761 C CA . GLY A 1 95 ? -15.953 -6.203 16.970 1.00 63.41 95 GLY A CA 1
ATOM 762 C C . GLY A 1 95 ? -16.032 -7.721 17.178 1.00 63.41 95 GLY A C 1
ATOM 763 O O . GLY A 1 95 ? -15.868 -8.555 16.277 1.00 63.41 95 GLY A O 1
ATOM 764 N N . LYS A 1 96 ? -16.287 -8.137 18.423 1.00 62.34 96 LYS A N 1
ATOM 765 C CA . LYS A 1 96 ? -16.320 -9.569 18.784 1.00 62.34 96 LYS A CA 1
ATOM 766 C C . LYS A 1 96 ? -17.455 -10.339 18.083 1.00 62.34 96 LYS A C 1
ATOM 768 O O . LYS A 1 96 ? -17.409 -11.571 18.043 1.00 62.34 96 LYS A O 1
ATOM 773 N N . ILE A 1 97 ? -18.427 -9.641 17.497 1.00 69.38 97 ILE A N 1
ATOM 774 C CA . ILE A 1 97 ? -19.652 -10.197 16.922 1.00 69.38 97 ILE A CA 1
ATOM 775 C C . ILE A 1 97 ? -19.387 -10.793 15.526 1.00 69.38 97 ILE A C 1
ATOM 777 O O . ILE A 1 97 ? -18.797 -10.175 14.643 1.00 69.38 97 ILE A O 1
ATOM 781 N N . LEU A 1 98 ? -19.866 -12.022 15.296 1.00 62.56 98 LEU A N 1
ATOM 782 C CA . LEU A 1 98 ? -19.660 -12.767 14.042 1.00 62.56 98 LEU A CA 1
ATOM 783 C C . LEU A 1 98 ? -20.218 -12.037 12.801 1.00 62.56 98 LEU A C 1
ATOM 785 O O . LEU A 1 98 ? -19.633 -12.126 11.723 1.00 62.56 98 LEU A O 1
ATOM 789 N N . LYS A 1 99 ? -21.340 -11.321 12.953 1.00 63.41 99 LYS A N 1
ATOM 790 C CA . LYS A 1 99 ? -21.979 -10.553 11.871 1.00 63.41 99 LYS A CA 1
ATOM 791 C C . LYS A 1 99 ? -21.102 -9.389 11.402 1.00 63.41 99 LYS A C 1
ATOM 793 O O . LYS A 1 99 ? -20.920 -9.231 10.202 1.00 63.41 99 LYS A O 1
ATOM 798 N N . GLU A 1 100 ? -20.491 -8.652 12.328 1.00 64.88 100 GLU A N 1
ATOM 799 C CA . GLU A 1 100 ? -19.549 -7.572 12.008 1.00 64.88 100 GLU A CA 1
ATOM 800 C C . GLU A 1 100 ? -18.331 -8.130 11.270 1.00 64.88 100 GLU A C 1
ATOM 802 O O . GLU A 1 100 ? -17.980 -7.645 10.199 1.00 64.88 100 GLU A O 1
ATOM 807 N N . LYS A 1 101 ? -17.764 -9.246 11.747 1.00 66.69 101 LYS A N 1
ATOM 808 C CA . LYS A 1 101 ? -16.649 -9.926 11.064 1.00 66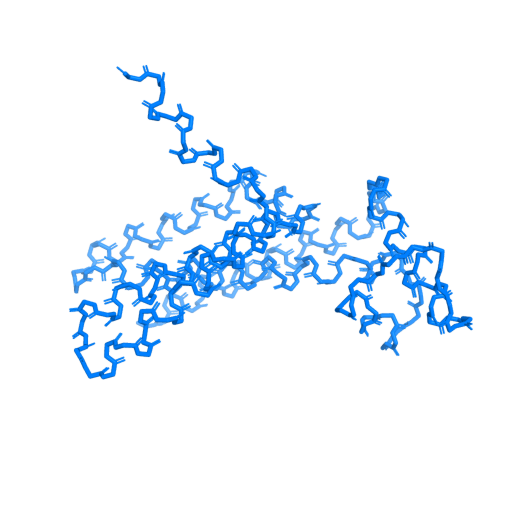.69 101 LYS A CA 1
ATOM 809 C C . LYS A 1 101 ? -16.974 -10.318 9.623 1.00 66.69 101 LYS A C 1
ATOM 811 O O . LYS A 1 101 ? -16.108 -10.213 8.762 1.00 66.69 101 LYS A O 1
ATOM 816 N N . LEU A 1 102 ? -18.198 -10.770 9.346 1.00 64.12 102 LEU A N 1
ATOM 817 C CA . LEU A 1 102 ? -18.634 -11.083 7.982 1.00 64.12 102 LEU A CA 1
ATOM 818 C C . LEU A 1 102 ? -18.735 -9.824 7.113 1.00 64.12 102 LEU A C 1
ATOM 820 O O . LEU A 1 102 ? -18.248 -9.851 5.987 1.00 64.12 102 LEU A O 1
ATOM 824 N N . ILE A 1 103 ? -19.286 -8.726 7.637 1.00 68.81 103 ILE A N 1
ATOM 825 C CA . ILE A 1 103 ? -19.363 -7.438 6.926 1.00 68.81 103 ILE A CA 1
ATOM 826 C C . ILE A 1 103 ? -17.962 -6.946 6.552 1.00 68.81 103 ILE A C 1
ATOM 828 O O . ILE A 1 103 ? -17.730 -6.602 5.397 1.00 68.81 103 ILE A O 1
ATOM 832 N N . PHE A 1 104 ? -17.004 -7.000 7.479 1.00 67.00 104 PHE A N 1
ATOM 833 C CA . PHE A 1 104 ? -15.621 -6.601 7.205 1.00 67.00 104 PHE A CA 1
ATOM 834 C C . PHE A 1 104 ? -14.930 -7.511 6.177 1.00 67.00 104 PHE A C 1
ATOM 836 O O . PHE A 1 104 ? -14.176 -7.024 5.337 1.00 67.00 104 PHE A O 1
ATOM 843 N N . ILE A 1 105 ? -15.227 -8.815 6.173 1.00 66.12 105 ILE A N 1
ATOM 844 C CA . ILE A 1 105 ? -14.730 -9.741 5.143 1.00 66.12 105 ILE A CA 1
ATOM 845 C C . ILE A 1 105 ? -15.291 -9.388 3.755 1.00 66.12 105 ILE A C 1
ATOM 847 O O . ILE A 1 105 ? -14.539 -9.379 2.781 1.00 66.12 105 ILE A O 1
ATOM 851 N N . TYR A 1 106 ? -16.589 -9.090 3.649 1.00 66.75 106 TYR A N 1
ATOM 852 C CA . TYR A 1 106 ? -17.201 -8.698 2.374 1.00 66.75 106 TYR A CA 1
ATOM 853 C C . TYR A 1 106 ? -16.733 -7.321 1.905 1.00 66.75 106 TYR A C 1
ATOM 855 O O . TYR A 1 106 ? -16.493 -7.133 0.716 1.00 66.75 106 TYR A O 1
ATOM 863 N N . LEU A 1 107 ? -16.538 -6.379 2.825 1.00 69.19 107 LEU A N 1
ATOM 864 C CA . LEU A 1 107 ? -16.022 -5.054 2.508 1.00 69.19 107 LEU A CA 1
ATOM 865 C C . LEU A 1 107 ? -14.580 -5.138 1.978 1.00 69.19 107 LEU A C 1
ATOM 867 O O . LEU A 1 107 ? -14.265 -4.475 0.995 1.00 69.19 107 LEU A O 1
ATOM 871 N N . ALA A 1 108 ? -13.739 -6.018 2.538 1.00 65.56 108 ALA A N 1
ATOM 872 C CA . ALA A 1 108 ? -12.408 -6.289 1.990 1.00 65.56 108 ALA A CA 1
ATOM 873 C C . ALA A 1 108 ? -12.511 -6.802 0.545 1.00 65.56 108 ALA A C 1
ATOM 875 O O . ALA A 1 108 ? -11.797 -6.342 -0.337 1.00 65.56 108 ALA A O 1
ATOM 876 N N . LEU A 1 109 ? -13.455 -7.710 0.288 1.00 65.38 109 LEU A N 1
ATOM 877 C CA . LEU A 1 109 ? -13.687 -8.297 -1.033 1.00 65.38 109 LEU A CA 1
ATOM 878 C C . LEU A 1 109 ? -14.120 -7.253 -2.071 1.00 65.38 109 LEU A C 1
ATOM 880 O O . LEU A 1 109 ? -13.608 -7.250 -3.187 1.00 65.38 109 LEU A O 1
ATOM 884 N N . ILE A 1 110 ? -15.000 -6.330 -1.682 1.00 67.75 110 ILE A N 1
ATOM 885 C CA . ILE A 1 110 ? -15.453 -5.217 -2.529 1.00 67.75 110 ILE A CA 1
ATOM 886 C C . ILE A 1 110 ? -14.296 -4.260 -2.836 1.00 67.75 110 ILE A C 1
ATOM 888 O O . ILE A 1 110 ? -14.104 -3.867 -3.985 1.00 67.75 110 ILE A O 1
ATOM 892 N N . ILE A 1 111 ? -13.495 -3.923 -1.824 1.00 66.50 111 ILE A N 1
ATOM 893 C CA . ILE A 1 111 ? -12.349 -3.020 -1.959 1.00 66.50 111 ILE A CA 1
ATOM 894 C C . ILE A 1 111 ? -11.317 -3.592 -2.946 1.00 66.50 111 ILE A C 1
ATOM 896 O O . ILE A 1 111 ? -10.847 -2.867 -3.822 1.00 66.50 111 ILE A O 1
ATOM 900 N N . VAL A 1 112 ? -11.036 -4.899 -2.890 1.00 62.56 112 VAL A N 1
ATOM 901 C CA . VAL A 1 112 ? -10.069 -5.571 -3.785 1.00 62.56 112 VAL A CA 1
ATOM 902 C C . VAL A 1 112 ? -10.541 -5.666 -5.236 1.00 62.56 112 VAL A C 1
ATOM 904 O O . VAL A 1 112 ? -9.733 -5.584 -6.163 1.00 62.56 112 VAL A O 1
ATOM 907 N N . ILE A 1 113 ? -11.843 -5.845 -5.455 1.00 66.94 113 ILE A N 1
ATOM 908 C CA . ILE A 1 113 ? -12.412 -5.887 -6.809 1.00 66.94 113 ILE A CA 1
ATOM 909 C C . ILE A 1 113 ? -12.545 -4.470 -7.388 1.00 66.94 113 ILE A C 1
ATOM 911 O O . ILE A 1 113 ? -12.701 -4.318 -8.598 1.00 66.94 113 ILE A O 1
ATOM 915 N N . SER A 1 114 ? -12.444 -3.426 -6.555 1.00 75.69 114 SER A N 1
ATOM 916 C CA . SER A 1 114 ? -12.592 -2.055 -7.027 1.00 75.69 114 SER A CA 1
ATOM 917 C C . SER A 1 114 ? -11.521 -1.715 -8.082 1.00 75.69 114 SER A C 1
ATOM 919 O O . SER A 1 114 ? -10.321 -1.860 -7.821 1.00 75.69 114 SER A O 1
ATOM 921 N N . PRO A 1 115 ? -11.926 -1.229 -9.272 1.00 71.06 115 PRO A N 1
ATOM 922 C CA . PRO A 1 115 ? -10.982 -0.845 -10.323 1.00 71.06 115 PRO A CA 1
ATOM 923 C C . PRO A 1 115 ? -9.995 0.230 -9.864 1.00 71.06 115 PRO A C 1
ATOM 925 O O . PRO A 1 115 ? -8.844 0.247 -10.287 1.00 71.06 115 PRO A O 1
ATOM 928 N N . TRP A 1 116 ? -10.433 1.104 -8.955 1.00 76.88 116 TRP A N 1
ATOM 929 C CA . TRP A 1 116 ? -9.601 2.158 -8.388 1.00 76.88 116 TRP A CA 1
ATOM 930 C C . TRP A 1 116 ? -8.446 1.600 -7.550 1.00 76.88 116 TRP A C 1
ATOM 932 O O . TRP A 1 116 ? -7.294 1.962 -7.788 1.00 76.88 116 TRP A O 1
ATOM 942 N N . LEU A 1 117 ? -8.718 0.667 -6.628 1.00 75.62 117 LEU A N 1
ATOM 943 C CA . LEU A 1 117 ? -7.655 0.048 -5.832 1.00 75.62 117 LEU A CA 1
ATOM 944 C C . LEU A 1 117 ? -6.732 -0.805 -6.705 1.00 75.62 117 LEU A C 1
ATOM 946 O O . LEU A 1 117 ? -5.526 -0.831 -6.480 1.00 75.62 117 LEU A O 1
ATOM 950 N N . GLN A 1 118 ? -7.277 -1.482 -7.716 1.00 71.94 118 GLN A N 1
ATOM 951 C CA . GLN A 1 118 ? -6.463 -2.237 -8.667 1.00 71.94 118 GLN A CA 1
ATOM 952 C C . GLN A 1 118 ? -5.521 -1.316 -9.442 1.00 71.94 118 GLN A C 1
ATOM 954 O O . GLN A 1 118 ? -4.331 -1.606 -9.521 1.00 71.94 118 GLN A O 1
ATOM 959 N N . SER A 1 119 ? -6.016 -0.180 -9.937 1.00 76.31 119 SER A N 1
ATOM 960 C CA . SER A 1 119 ? -5.185 0.834 -10.592 1.00 76.31 119 SER A CA 1
ATOM 961 C C . SER A 1 119 ? -4.087 1.342 -9.658 1.00 76.31 119 SER A C 1
ATOM 963 O O . SER A 1 119 ? -2.927 1.421 -10.057 1.00 76.31 119 SER A O 1
ATOM 965 N N . LEU A 1 120 ? -4.429 1.619 -8.395 1.00 77.00 120 LEU A N 1
ATOM 966 C CA . LEU A 1 120 ? -3.461 2.027 -7.378 1.00 77.00 120 LEU A CA 1
ATOM 967 C C . LEU A 1 120 ? -2.355 0.989 -7.196 1.00 77.00 120 LEU A C 1
ATOM 969 O O . LEU A 1 120 ? -1.179 1.301 -7.365 1.00 77.00 120 LEU A O 1
ATOM 973 N N . ILE A 1 121 ? -2.752 -0.255 -6.920 1.00 74.56 121 ILE A N 1
ATOM 974 C CA . ILE A 1 121 ? -1.865 -1.396 -6.671 1.00 74.56 121 ILE A CA 1
ATOM 975 C C . ILE A 1 121 ? -0.982 -1.708 -7.876 1.00 74.56 121 ILE A C 1
ATOM 977 O O . ILE A 1 121 ? 0.114 -2.223 -7.683 1.00 74.56 121 ILE A O 1
ATOM 981 N N . LEU A 1 122 ? -1.409 -1.395 -9.095 1.00 72.25 122 LEU A N 1
ATOM 982 C CA . LEU A 1 122 ? -0.672 -1.753 -10.303 1.00 72.25 122 LEU A CA 1
ATOM 983 C C . LEU A 1 122 ? 0.225 -0.635 -10.842 1.00 72.25 122 LEU A C 1
ATOM 985 O O . LEU A 1 122 ? 1.231 -0.966 -11.464 1.00 72.25 122 LEU A O 1
ATOM 989 N N . PHE A 1 123 ? -0.097 0.640 -10.591 1.00 72.00 123 PHE A N 1
ATOM 990 C CA . PHE A 1 123 ? 0.544 1.761 -11.299 1.00 72.00 123 PHE A CA 1
ATOM 991 C C . PHE A 1 123 ? 0.980 2.941 -10.413 1.00 72.00 123 PHE A C 1
ATOM 993 O O . PHE A 1 123 ? 1.754 3.784 -10.859 1.00 72.00 123 PHE A O 1
ATOM 1000 N N . HIS A 1 124 ? 0.527 3.027 -9.159 1.00 76.25 124 HIS A N 1
ATOM 1001 C CA . HIS A 1 124 ? 0.673 4.238 -8.339 1.00 76.25 124 HIS A CA 1
ATOM 1002 C C . HIS A 1 124 ? 1.365 3.944 -7.003 1.00 76.25 124 HIS A C 1
ATOM 1004 O O . HIS A 1 124 ? 0.728 3.810 -5.952 1.00 76.25 124 HIS A O 1
ATOM 1010 N N . LEU A 1 125 ? 2.697 3.800 -7.041 1.00 79.06 125 LEU A N 1
ATOM 1011 C CA . LEU A 1 125 ? 3.492 3.469 -5.848 1.00 79.06 125 LEU A CA 1
ATOM 1012 C C . LEU A 1 125 ? 3.364 4.495 -4.720 1.00 79.06 125 LEU A C 1
ATOM 1014 O O . LEU A 1 125 ? 3.130 4.069 -3.587 1.00 79.06 125 LEU A O 1
ATOM 1018 N N . PRO A 1 126 ? 3.545 5.806 -4.975 1.00 81.25 126 PRO A N 1
ATOM 1019 C CA . PRO A 1 126 ? 3.523 6.805 -3.908 1.00 81.25 126 PRO A CA 1
ATOM 1020 C C . PRO A 1 126 ? 2.201 6.794 -3.130 1.00 81.25 126 PRO A C 1
ATOM 1022 O O . PRO A 1 126 ? 2.191 6.767 -1.898 1.00 81.25 126 PRO A O 1
ATOM 1025 N N . GLU A 1 127 ? 1.085 6.710 -3.847 1.00 84.81 127 GLU A N 1
ATOM 1026 C CA . GLU A 1 127 ? -0.266 6.628 -3.306 1.00 84.81 127 GLU A CA 1
ATOM 1027 C C . GLU A 1 127 ? -0.489 5.313 -2.545 1.00 84.81 127 GLU A C 1
ATOM 1029 O O . GLU A 1 127 ? -1.043 5.313 -1.444 1.00 84.81 127 GLU A O 1
ATOM 1034 N N . THR A 1 128 ? -0.002 4.191 -3.087 1.00 86.06 128 THR A N 1
ATOM 1035 C CA . THR A 1 128 ? -0.073 2.874 -2.430 1.00 86.06 128 THR A CA 1
ATOM 1036 C C . THR A 1 128 ? 0.675 2.882 -1.094 1.00 86.06 128 THR A C 1
ATOM 1038 O O . THR A 1 128 ? 0.131 2.442 -0.079 1.00 86.06 128 THR A O 1
ATOM 1041 N N . LEU A 1 129 ? 1.901 3.418 -1.062 1.00 86.94 129 LEU A N 1
ATOM 1042 C CA . LEU A 1 129 ? 2.700 3.566 0.162 1.00 86.94 129 LEU A CA 1
ATOM 1043 C C . LEU A 1 129 ? 2.032 4.507 1.164 1.00 86.94 129 LEU A C 1
ATOM 1045 O O . LEU A 1 129 ? 1.966 4.195 2.353 1.00 86.94 129 LEU A O 1
ATOM 1049 N N . SER A 1 130 ? 1.482 5.620 0.684 1.00 87.88 130 SER A N 1
ATOM 1050 C CA . SER A 1 130 ? 0.754 6.569 1.519 1.00 87.88 130 SER A CA 1
ATOM 1051 C C . SER A 1 130 ? -0.423 5.904 2.244 1.00 87.88 130 SER A C 1
ATOM 1053 O O . SER A 1 130 ? -0.542 6.015 3.467 1.00 87.88 130 SER A O 1
ATOM 1055 N N . LEU A 1 131 ? -1.225 5.110 1.526 1.00 87.50 131 LEU A N 1
ATOM 1056 C CA . LEU A 1 131 ? -2.334 4.346 2.105 1.00 87.50 131 LEU A CA 1
ATOM 1057 C C . LEU A 1 131 ? -1.869 3.278 3.102 1.00 87.50 131 LEU A C 1
ATOM 1059 O O . LEU A 1 131 ? -2.511 3.099 4.138 1.00 87.50 131 LEU A O 1
ATOM 1063 N N . ILE A 1 132 ? -0.757 2.589 2.826 1.00 90.00 132 ILE A N 1
ATOM 1064 C CA . ILE A 1 132 ? -0.161 1.617 3.756 1.00 90.00 132 ILE A CA 1
ATOM 1065 C C . ILE A 1 132 ? 0.162 2.293 5.087 1.00 90.00 132 ILE A C 1
ATOM 1067 O O . ILE A 1 132 ? -0.273 1.820 6.139 1.00 90.00 132 ILE A O 1
ATOM 1071 N N . PHE A 1 133 ? 0.922 3.388 5.044 1.00 91.31 133 PHE A N 1
ATOM 1072 C CA . PHE A 1 133 ? 1.351 4.095 6.246 1.00 91.31 133 PHE A CA 1
ATOM 1073 C C . PHE A 1 133 ? 0.168 4.696 7.001 1.00 91.31 133 PHE A C 1
ATOM 1075 O O . PHE A 1 133 ? 0.114 4.609 8.228 1.00 91.31 133 PHE A O 1
ATOM 1082 N N . PHE A 1 134 ? -0.828 5.206 6.279 1.00 88.94 134 PHE A N 1
ATOM 1083 C CA . PHE A 1 134 ? -2.064 5.690 6.877 1.00 88.94 134 PHE A CA 1
ATOM 1084 C C . PHE A 1 134 ? -2.841 4.571 7.596 1.00 88.94 134 PHE A C 1
ATOM 1086 O O . PHE A 1 134 ? -3.240 4.732 8.749 1.00 88.94 134 PHE A O 1
ATOM 1093 N N . CYS A 1 135 ? -2.989 3.395 6.976 1.00 89.38 135 CYS A N 1
ATOM 1094 C CA . CYS A 1 135 ? -3.623 2.238 7.619 1.00 89.38 135 CYS A CA 1
ATOM 1095 C C . CYS A 1 135 ? -2.857 1.789 8.873 1.00 89.38 135 CYS A C 1
ATOM 1097 O O . CYS A 1 135 ? -3.472 1.456 9.888 1.00 89.38 135 CYS A O 1
ATOM 1099 N N . LEU A 1 136 ? -1.520 1.794 8.823 1.00 92.12 136 LEU A N 1
ATOM 1100 C CA . LEU A 1 136 ? -0.677 1.468 9.975 1.00 92.12 136 LEU A CA 1
ATOM 1101 C C . LEU A 1 136 ? -0.845 2.479 11.114 1.00 92.12 136 LEU A C 1
ATOM 1103 O O . LEU A 1 136 ? -0.945 2.056 12.266 1.00 92.12 136 LEU A O 1
ATOM 1107 N N . ALA A 1 137 ? -0.939 3.776 10.811 1.00 90.75 137 ALA A N 1
ATOM 1108 C CA . ALA A 1 137 ? -1.214 4.807 11.810 1.00 90.75 137 ALA A CA 1
ATOM 1109 C C . ALA A 1 137 ? -2.537 4.531 12.545 1.00 90.75 137 ALA A C 1
ATOM 1111 O O . ALA A 1 137 ? -2.555 4.501 13.773 1.00 90.75 137 ALA A O 1
ATOM 1112 N N . ILE A 1 138 ? -3.612 4.195 11.821 1.00 88.69 138 ILE A N 1
ATOM 1113 C CA . ILE A 1 138 ? -4.904 3.847 12.442 1.00 88.69 138 ILE A CA 1
ATOM 1114 C C . ILE A 1 138 ? -4.794 2.575 13.298 1.00 88.69 138 ILE A C 1
ATOM 1116 O O . ILE A 1 138 ? -5.330 2.518 14.404 1.00 88.69 138 ILE A O 1
ATOM 1120 N N . ILE A 1 139 ? -4.083 1.545 12.828 1.00 89.00 139 ILE A N 1
ATOM 1121 C CA . ILE A 1 139 ? -3.856 0.314 13.607 1.00 89.00 139 ILE A CA 1
ATOM 1122 C C . ILE A 1 139 ? -3.144 0.622 14.934 1.00 89.00 139 ILE A C 1
ATOM 1124 O O . ILE A 1 139 ? -3.489 0.035 15.968 1.00 89.00 139 ILE A O 1
ATOM 1128 N N . ILE A 1 140 ? -2.153 1.518 14.902 1.00 90.12 140 ILE A N 1
ATOM 1129 C CA . ILE A 1 140 ? -1.416 1.964 16.088 1.00 90.12 140 ILE A CA 1
ATOM 1130 C C . ILE A 1 140 ? -2.329 2.785 16.999 1.00 90.12 140 ILE A C 1
ATOM 1132 O O . ILE A 1 140 ? -2.340 2.522 18.198 1.00 90.12 140 ILE A O 1
ATOM 1136 N N . LEU A 1 141 ? -3.152 3.681 16.453 1.00 88.94 141 LEU A N 1
ATOM 1137 C CA . LEU A 1 141 ? -4.135 4.448 17.219 1.00 88.94 141 LEU A CA 1
ATOM 1138 C C . LEU A 1 141 ? -5.097 3.529 17.984 1.00 88.94 141 LEU A C 1
ATOM 1140 O O . LEU A 1 141 ? -5.262 3.678 19.194 1.00 88.94 141 LEU A O 1
ATOM 1144 N N . ILE A 1 142 ? -5.659 2.514 17.316 1.00 85.81 142 ILE A N 1
ATOM 1145 C CA . ILE A 1 142 ? -6.501 1.502 17.975 1.00 85.81 142 ILE A CA 1
ATOM 1146 C C . ILE A 1 142 ? -5.708 0.813 19.096 1.00 85.81 142 ILE A C 1
ATOM 1148 O O . ILE A 1 142 ? -6.209 0.643 20.204 1.00 85.81 142 ILE A O 1
ATOM 1152 N N . LYS A 1 143 ? -4.438 0.468 18.853 1.00 85.81 143 LYS A N 1
ATOM 1153 C CA . LYS A 1 143 ? -3.587 -0.153 19.877 1.00 85.81 143 LYS A CA 1
ATOM 1154 C C . LYS A 1 143 ? -3.344 0.763 21.085 1.00 85.81 143 LYS A C 1
ATOM 1156 O O . LYS A 1 143 ? -3.407 0.274 22.205 1.00 85.81 143 LYS A O 1
ATOM 1161 N N . ILE A 1 144 ? -3.121 2.062 20.876 1.00 86.38 144 ILE A N 1
ATOM 1162 C CA . ILE A 1 144 ? -2.965 3.061 21.950 1.00 86.38 144 ILE A CA 1
ATOM 1163 C C . ILE A 1 144 ? -4.214 3.116 22.834 1.00 86.38 144 ILE A C 1
ATOM 1165 O O . ILE A 1 144 ? -4.104 3.328 24.042 1.00 86.38 144 ILE A O 1
ATOM 1169 N N . THR A 1 145 ? -5.398 2.956 22.238 1.00 83.19 145 THR A N 1
ATOM 1170 C CA . THR A 1 145 ? -6.662 2.944 22.988 1.00 83.19 145 THR A CA 1
ATOM 1171 C C . THR A 1 145 ? -6.911 1.635 23.739 1.00 83.19 145 THR A C 1
ATOM 1173 O O . THR A 1 145 ? -7.582 1.657 24.766 1.00 83.19 145 THR A O 1
ATOM 1176 N N . GLU A 1 146 ? -6.377 0.513 23.250 1.00 83.19 146 GLU A N 1
ATOM 1177 C CA . GLU A 1 146 ? -6.549 -0.820 23.846 1.00 83.19 146 GLU A CA 1
ATOM 1178 C C . GLU A 1 146 ? -5.557 -1.102 24.984 1.00 83.19 146 GLU A C 1
ATOM 1180 O O . GLU A 1 146 ? -5.913 -1.800 25.931 1.00 83.19 146 GLU A O 1
ATOM 1185 N N . ASP A 1 147 ? -4.328 -0.587 24.889 1.00 74.06 147 ASP A N 1
ATOM 1186 C CA . ASP A 1 147 ? -3.224 -0.943 25.781 1.00 74.06 147 ASP A CA 1
ATOM 1187 C C . ASP A 1 147 ? -2.416 0.310 26.164 1.00 74.06 147 ASP A C 1
ATOM 1189 O O . ASP A 1 147 ? -1.780 0.953 25.322 1.00 74.06 147 ASP A O 1
ATOM 1193 N N . SER A 1 148 ? -2.480 0.706 27.439 1.00 66.75 148 SER A N 1
ATOM 1194 C CA . SER A 1 148 ? -1.876 1.957 27.927 1.00 66.75 148 SER A CA 1
ATOM 1195 C C . SER A 1 148 ? -0.372 1.860 28.186 1.00 66.75 148 SER A C 1
ATOM 1197 O O . SER A 1 148 ? 0.287 2.890 28.382 1.00 66.75 148 SER A O 1
ATOM 1199 N N . ASP A 1 149 ? 0.184 0.651 28.179 1.00 76.81 149 ASP A N 1
ATOM 1200 C CA . ASP A 1 149 ? 1.600 0.439 28.442 1.00 76.81 149 ASP A CA 1
ATOM 1201 C C . ASP A 1 149 ? 2.450 0.953 27.272 1.00 76.81 149 ASP A C 1
ATOM 1203 O O . ASP A 1 149 ? 2.204 0.685 26.093 1.00 76.81 149 ASP A O 1
ATOM 1207 N N . ASN A 1 150 ? 3.473 1.751 27.595 1.00 81.44 150 ASN A N 1
ATOM 1208 C CA . ASN A 1 150 ? 4.327 2.444 26.624 1.00 81.44 150 ASN A CA 1
ATOM 1209 C C . ASN A 1 150 ? 3.589 3.409 25.672 1.00 81.44 150 ASN A C 1
ATOM 1211 O O . ASN A 1 150 ? 4.049 3.654 24.554 1.00 81.44 150 ASN A O 1
ATOM 1215 N N . LYS A 1 151 ? 2.497 4.046 26.122 1.00 83.12 151 LYS A N 1
ATOM 1216 C CA . LYS A 1 151 ? 1.716 5.031 25.342 1.00 83.12 151 LYS A CA 1
ATOM 1217 C C . LYS A 1 151 ? 2.563 6.074 24.592 1.00 83.12 151 LYS A C 1
ATOM 1219 O O . LYS A 1 151 ? 2.287 6.365 23.434 1.00 83.12 151 LYS A O 1
ATOM 1224 N N . LYS A 1 152 ? 3.624 6.608 25.213 1.00 87.75 152 LYS A N 1
ATOM 1225 C CA . LYS A 1 152 ? 4.528 7.586 24.569 1.00 87.75 152 LYS A CA 1
ATOM 1226 C C . LYS A 1 152 ? 5.230 7.020 23.328 1.00 87.75 152 LYS A C 1
ATOM 1228 O O . LYS A 1 152 ? 5.346 7.722 22.330 1.00 87.75 152 LYS A O 1
ATOM 1233 N N . HIS A 1 153 ? 5.683 5.767 23.386 1.00 89.50 153 HIS A N 1
ATOM 1234 C CA . HIS A 1 153 ? 6.332 5.103 22.255 1.00 89.50 153 HIS A CA 1
ATOM 1235 C C . HIS A 1 153 ? 5.346 4.894 21.103 1.00 89.50 153 HIS A C 1
ATOM 1237 O O . HIS A 1 153 ? 5.664 5.205 19.958 1.00 89.50 153 HIS A O 1
ATOM 1243 N N . TRP A 1 154 ? 4.134 4.429 21.411 1.00 89.31 154 TRP A N 1
ATOM 1244 C CA . TRP A 1 154 ? 3.106 4.205 20.398 1.00 89.31 154 TRP A CA 1
ATOM 1245 C C . TRP A 1 154 ? 2.662 5.501 19.714 1.00 89.31 154 TRP A C 1
ATOM 1247 O O . TRP A 1 154 ? 2.547 5.514 18.493 1.00 89.31 154 TRP A O 1
ATOM 1257 N N . ILE A 1 155 ? 2.506 6.597 20.465 1.00 89.62 155 ILE A N 1
ATOM 1258 C CA . ILE A 1 155 ? 2.199 7.921 19.895 1.00 89.62 155 ILE A CA 1
ATOM 1259 C C . ILE A 1 155 ? 3.317 8.381 18.950 1.00 89.62 155 ILE A C 1
ATOM 1261 O O . ILE A 1 155 ? 3.044 8.860 17.852 1.00 89.62 155 ILE A O 1
ATOM 1265 N N . LEU A 1 156 ? 4.586 8.213 19.337 1.00 93.25 156 LEU A N 1
ATOM 1266 C CA . LEU A 1 156 ? 5.709 8.581 18.469 1.00 93.25 156 LEU A CA 1
ATOM 1267 C C . LEU A 1 156 ? 5.714 7.759 17.169 1.00 93.25 156 LEU A C 1
ATOM 1269 O O . LEU A 1 156 ? 5.981 8.295 16.090 1.00 93.25 156 LEU A O 1
ATOM 1273 N N . LEU A 1 157 ? 5.405 6.464 17.269 1.00 92.75 157 LEU A N 1
ATOM 1274 C CA . LEU A 1 157 ? 5.315 5.576 16.114 1.00 92.75 157 LEU A CA 1
ATOM 1275 C C . LEU A 1 157 ? 4.151 5.970 15.194 1.00 92.75 157 LEU A C 1
ATOM 1277 O O . LEU A 1 157 ? 4.332 6.002 13.981 1.00 92.75 157 LEU A O 1
ATOM 1281 N N . GLU A 1 158 ? 2.991 6.315 15.753 1.00 91.50 158 GLU A N 1
ATOM 1282 C CA . GLU A 1 158 ? 1.835 6.814 15.000 1.00 91.50 158 GLU A CA 1
ATOM 1283 C C . GLU A 1 158 ? 2.184 8.081 14.211 1.00 91.50 158 GLU A C 1
ATOM 1285 O O . GLU A 1 158 ? 1.972 8.128 12.998 1.00 91.50 158 GLU A O 1
ATOM 1290 N N . ILE A 1 159 ? 2.796 9.071 14.871 1.00 90.19 159 ILE A N 1
ATOM 1291 C CA . ILE A 1 159 ? 3.237 10.318 14.228 1.00 90.19 159 ILE A CA 1
ATOM 1292 C C . ILE A 1 159 ? 4.219 10.012 13.094 1.00 90.19 159 ILE A C 1
ATOM 1294 O O . ILE A 1 159 ? 4.101 10.573 12.007 1.00 90.19 159 ILE A O 1
ATOM 1298 N N . SER A 1 160 ? 5.156 9.090 13.317 1.00 90.94 160 SER A N 1
ATOM 1299 C CA . SER A 1 160 ? 6.117 8.678 12.288 1.00 90.94 160 SER A CA 1
ATOM 1300 C C . SER A 1 160 ? 5.411 8.072 11.072 1.00 90.94 160 SER A C 1
ATOM 1302 O O . SER A 1 160 ? 5.717 8.446 9.943 1.00 90.94 160 SER A O 1
ATOM 1304 N N . MET A 1 161 ? 4.425 7.193 11.281 1.00 91.44 161 MET A N 1
ATOM 1305 C CA . MET A 1 161 ? 3.636 6.613 10.187 1.00 91.44 161 MET A CA 1
ATOM 1306 C C . MET A 1 161 ? 2.835 7.679 9.431 1.00 91.44 161 MET A C 1
ATOM 1308 O O . MET A 1 161 ? 2.801 7.648 8.205 1.00 91.44 161 MET A O 1
ATOM 1312 N N . LEU A 1 162 ? 2.254 8.665 10.117 1.00 88.88 162 LEU A N 1
ATOM 1313 C CA . LEU A 1 162 ? 1.565 9.780 9.456 1.00 88.88 162 LEU A CA 1
ATOM 1314 C C . LEU A 1 162 ? 2.525 10.639 8.621 1.00 88.88 162 LEU A C 1
ATOM 1316 O O . LEU A 1 162 ? 2.223 10.957 7.472 1.00 88.88 162 LEU A O 1
ATOM 1320 N N . LEU A 1 163 ? 3.713 10.954 9.146 1.00 89.75 163 LEU A N 1
ATOM 1321 C CA . LEU A 1 163 ? 4.747 11.675 8.395 1.00 89.75 163 LEU A CA 1
ATOM 1322 C C . LEU A 1 163 ? 5.187 10.895 7.148 1.00 89.75 163 LEU A C 1
ATOM 1324 O O . LEU A 1 163 ? 5.329 11.482 6.072 1.00 89.75 163 LEU A O 1
ATOM 1328 N N . PHE A 1 164 ? 5.346 9.572 7.251 1.00 88.25 164 PHE A N 1
ATOM 1329 C CA . PHE A 1 164 ? 5.624 8.719 6.093 1.00 88.25 164 PHE A CA 1
ATOM 1330 C C . PHE A 1 164 ? 4.465 8.688 5.089 1.00 88.25 164 PHE A C 1
ATOM 1332 O O . PHE A 1 164 ? 4.705 8.729 3.881 1.00 88.25 164 PHE A O 1
ATOM 1339 N N . ALA A 1 165 ? 3.214 8.684 5.554 1.00 87.00 165 ALA A N 1
ATOM 1340 C CA . ALA A 1 165 ? 2.048 8.727 4.675 1.00 87.00 165 ALA A CA 1
ATOM 1341 C C . ALA A 1 165 ? 2.016 10.022 3.850 1.00 87.00 165 ALA A C 1
ATOM 1343 O O . ALA A 1 165 ? 1.884 9.983 2.623 1.00 87.00 165 ALA A O 1
ATOM 1344 N N . PHE A 1 166 ? 2.196 11.164 4.514 1.00 86.25 166 PHE A N 1
ATOM 1345 C CA . PHE A 1 166 ? 2.142 12.480 3.884 1.00 86.25 166 PHE A CA 1
ATOM 1346 C C . PHE A 1 166 ? 3.339 12.777 2.981 1.00 86.25 166 PHE A C 1
ATOM 1348 O O . PHE A 1 166 ? 3.172 13.381 1.925 1.00 86.25 166 PHE A O 1
ATOM 1355 N N . SER A 1 167 ? 4.539 12.337 3.365 1.00 85.06 167 SER A N 1
ATOM 1356 C CA . SER A 1 167 ? 5.726 12.477 2.511 1.00 85.06 167 SER A CA 1
ATOM 1357 C C . SER A 1 167 ? 5.655 11.603 1.260 1.00 85.06 167 SER A C 1
ATOM 1359 O O . SER A 1 167 ? 6.150 12.011 0.214 1.00 85.06 167 SER A O 1
ATOM 1361 N N . SER A 1 168 ? 5.015 10.431 1.345 1.00 83.38 168 SER A N 1
ATOM 1362 C CA . SER A 1 168 ? 4.846 9.538 0.194 1.00 83.38 168 SER A CA 1
ATOM 1363 C C . SER A 1 168 ? 3.872 10.112 -0.832 1.00 83.38 168 SER A C 1
ATOM 1365 O O . SER A 1 168 ? 4.143 10.056 -2.025 1.00 83.38 168 SER A O 1
ATOM 1367 N N . TRP A 1 169 ? 2.753 10.693 -0.388 1.00 83.06 169 TRP A N 1
ATOM 1368 C CA . TRP A 1 169 ? 1.801 11.350 -1.281 1.00 83.06 169 TRP A CA 1
ATOM 1369 C C . TRP A 1 169 ? 1.151 12.562 -0.595 1.00 83.06 169 TRP A C 1
ATOM 1371 O O . TRP A 1 169 ? 0.187 12.407 0.161 1.00 83.06 169 TRP A O 1
ATOM 1381 N N . PRO A 1 170 ? 1.627 13.789 -0.879 1.00 79.31 170 PRO A N 1
ATOM 1382 C CA . PRO A 1 170 ? 1.073 15.010 -0.289 1.00 79.31 170 PRO A CA 1
ATOM 1383 C C . PRO A 1 170 ? -0.407 15.236 -0.626 1.00 79.31 170 PRO A C 1
ATOM 1385 O O . PRO A 1 170 ? -1.126 15.878 0.138 1.00 79.31 170 PRO A O 1
ATOM 1388 N N . GLY A 1 171 ? -0.888 14.664 -1.739 1.00 76.62 171 GLY A N 1
ATOM 1389 C CA . GLY A 1 171 ? -2.302 14.684 -2.120 1.00 76.62 171 GLY A CA 1
ATOM 1390 C C . GLY A 1 171 ? -3.225 14.062 -1.067 1.00 76.62 171 GLY A C 1
ATOM 1391 O O . GLY A 1 171 ? -4.386 14.460 -0.964 1.00 76.62 171 GLY A O 1
ATOM 1392 N N . LEU A 1 172 ? -2.709 13.172 -0.211 1.00 77.12 172 LEU A N 1
ATOM 1393 C CA . LEU A 1 172 ? -3.462 12.622 0.913 1.00 77.12 172 LEU A CA 1
ATOM 1394 C C . LEU A 1 172 ? -3.870 13.724 1.905 1.00 77.12 172 LEU A C 1
ATOM 1396 O O . LEU A 1 172 ? -5.019 13.750 2.331 1.00 77.12 172 LEU A O 1
ATOM 1400 N N . ILE A 1 173 ? -2.988 14.691 2.200 1.00 74.19 173 ILE A N 1
ATOM 1401 C CA . ILE A 1 173 ? -3.323 15.853 3.046 1.00 74.19 173 ILE A CA 1
ATOM 1402 C C . ILE A 1 173 ? -4.453 16.658 2.406 1.00 74.19 173 ILE A C 1
ATOM 1404 O O . ILE A 1 173 ? -5.439 16.980 3.065 1.00 74.19 173 ILE A O 1
ATOM 1408 N N . VAL A 1 174 ? -4.326 16.955 1.110 1.00 66.75 174 VAL A N 1
ATOM 1409 C CA . VAL A 1 174 ? -5.343 17.711 0.366 1.00 66.75 174 VAL A CA 1
ATOM 1410 C C . VAL A 1 174 ? -6.687 16.988 0.432 1.00 66.75 174 VAL A C 1
ATOM 1412 O O . VAL A 1 174 ? -7.703 17.623 0.673 1.00 66.75 174 VAL A O 1
ATOM 1415 N N . SER A 1 175 ? -6.689 15.660 0.340 1.00 68.94 175 SER A N 1
ATOM 1416 C CA . SER A 1 175 ? -7.897 14.831 0.440 1.00 68.94 175 SER A CA 1
ATOM 1417 C C . SER A 1 175 ? -8.612 14.954 1.794 1.00 68.94 175 SER A C 1
ATOM 1419 O O . SER A 1 175 ? -9.835 14.850 1.842 1.00 68.94 175 SER A O 1
ATOM 1421 N N . PHE A 1 176 ? -7.878 15.195 2.887 1.00 64.19 176 PHE A N 1
ATOM 1422 C CA . PHE A 1 176 ? -8.450 15.421 4.224 1.00 64.19 176 PHE A CA 1
ATOM 1423 C C . PHE A 1 176 ? -8.870 16.869 4.466 1.00 64.19 176 PHE A C 1
ATOM 1425 O O . PHE A 1 176 ? -9.823 17.117 5.200 1.00 64.19 176 PHE A O 1
ATOM 1432 N N . ILE A 1 177 ? -8.165 17.822 3.860 1.00 61.56 177 ILE A N 1
ATOM 1433 C CA . ILE A 1 177 ? -8.395 19.254 4.052 1.00 61.56 177 ILE A CA 1
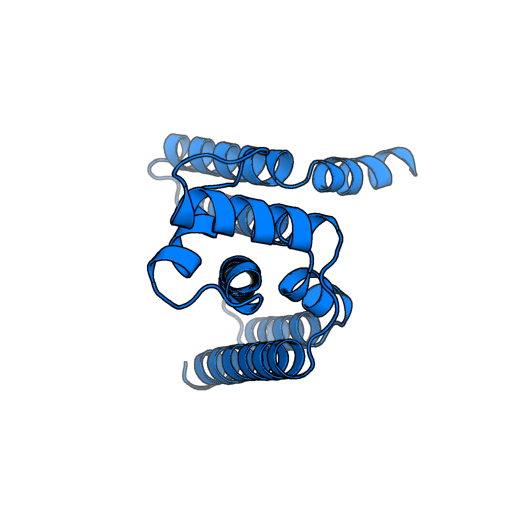ATOM 1434 C C . ILE A 1 177 ? -9.517 19.776 3.142 1.00 61.56 177 ILE A C 1
ATOM 1436 O O . ILE A 1 177 ? -10.313 20.613 3.558 1.00 61.56 177 ILE A O 1
ATOM 1440 N N . PHE A 1 178 ? -9.621 19.280 1.910 1.00 50.50 178 PHE A N 1
ATOM 1441 C CA . PHE A 1 178 ? -10.584 19.767 0.919 1.00 50.50 178 PHE A CA 1
ATOM 1442 C C . PHE A 1 178 ? -12.057 19.629 1.355 1.00 50.50 178 PHE A C 1
ATOM 1444 O O . PHE A 1 178 ? -12.812 20.577 1.150 1.00 50.50 178 PHE A O 1
ATOM 1451 N N . PRO A 1 179 ? -12.486 18.542 2.032 1.00 54.25 179 PRO A N 1
ATOM 1452 C CA . PRO A 1 179 ? -13.838 18.452 2.582 1.00 54.25 179 PRO A CA 1
ATOM 1453 C C . PRO A 1 179 ? -14.124 19.480 3.685 1.00 54.25 179 PRO A C 1
ATOM 1455 O O . PRO A 1 179 ? -15.280 19.823 3.887 1.00 54.25 179 PRO A O 1
ATOM 1458 N N . ILE A 1 180 ? -13.102 19.980 4.391 1.00 56.41 180 ILE A N 1
ATOM 1459 C CA . ILE A 1 180 ? -13.256 20.948 5.492 1.00 56.41 180 ILE A CA 1
ATOM 1460 C C . ILE A 1 180 ? -13.562 22.353 4.956 1.00 56.41 180 ILE A C 1
ATOM 1462 O O . ILE A 1 180 ? -14.219 23.127 5.636 1.00 56.41 180 ILE A O 1
ATOM 1466 N N . PHE A 1 181 ? -13.126 22.676 3.734 1.00 48.22 181 PHE A N 1
ATOM 1467 C CA . PHE A 1 181 ? -13.358 23.981 3.100 1.00 48.22 181 PHE A CA 1
ATOM 1468 C C . PHE A 1 181 ? -14.621 24.045 2.226 1.00 48.22 181 PHE A C 1
ATOM 1470 O O . PHE A 1 181 ? -14.912 25.093 1.653 1.00 48.22 181 PHE A O 1
ATOM 1477 N N . ILE A 1 182 ? -15.344 22.930 2.082 1.00 49.56 182 ILE A N 1
ATOM 1478 C CA . ILE A 1 182 ? -16.599 22.848 1.313 1.00 49.56 182 ILE A CA 1
ATOM 1479 C C . ILE A 1 182 ? -17.839 22.989 2.225 1.00 49.56 182 ILE A C 1
ATOM 1481 O O . ILE A 1 182 ? -18.951 23.145 1.720 1.00 49.56 182 ILE A O 1
ATOM 1485 N N . PHE A 1 183 ? -17.655 22.999 3.549 1.00 42.66 183 PHE A N 1
ATOM 1486 C CA . PHE A 1 183 ? -18.681 23.318 4.551 1.00 42.66 183 PHE A CA 1
ATOM 1487 C C . PHE A 1 183 ? -18.387 24.660 5.224 1.00 42.66 183 PHE A C 1
ATOM 1489 O O . PHE A 1 183 ? -19.370 25.316 5.636 1.00 42.66 183 PHE A O 1
#

Foldseek 3Di:
DPPLVVLLVVLLVVLVVVLVVCQVVCPDADPVLVLQLVQLLCCLVPVHGPDDHPVCLNVLCVVDPSGSSSSQVLLLVLLSLLLVLLLVLQVLVQPPDPVSVVVSSVVSVVCSPDPVSSCCSGHPVLQSQLSSLVSVLSVLVSVVVVDVPPNVVSVVSSVVSNVRSCVSPVVVVVVVVVVVVVD